Protein AF-A0A3R6V4Y4-F1 (afdb_monomer_lite)

Organism: NCBI:txid157072

Structure (mmCIF, N/CA/C/O backbone):
data_AF-A0A3R6V4Y4-F1
#
_entry.id   AF-A0A3R6V4Y4-F1
#
loop_
_atom_site.group_PDB
_atom_site.id
_atom_site.type_symbol
_atom_site.label_atom_id
_atom_site.label_alt_id
_atom_site.label_comp_id
_atom_site.label_asym_id
_atom_site.label_entity_id
_atom_site.label_seq_id
_atom_site.pdbx_PDB_ins_code
_atom_site.Cartn_x
_atom_site.Cartn_y
_atom_site.Cartn_z
_atom_site.occupancy
_atom_site.B_iso_or_equiv
_atom_site.auth_seq_id
_atom_site.auth_comp_id
_atom_site.auth_asym_id
_atom_site.auth_atom_id
_atom_site.pdbx_PDB_model_num
ATOM 1 N N . MET A 1 1 ? 18.620 12.071 3.677 1.00 76.62 1 MET A N 1
ATOM 2 C CA . MET A 1 1 ? 18.109 10.878 4.390 1.00 76.62 1 MET A CA 1
ATOM 3 C C . MET A 1 1 ? 17.291 10.055 3.413 1.00 76.62 1 MET A C 1
ATOM 5 O O . MET A 1 1 ? 16.421 10.620 2.759 1.00 76.62 1 MET A O 1
ATOM 9 N N . PHE A 1 2 ? 17.583 8.763 3.287 1.00 85.38 2 PHE A N 1
ATOM 10 C CA . PHE A 1 2 ? 16.816 7.856 2.433 1.00 85.38 2 PHE A CA 1
ATOM 11 C C . PHE A 1 2 ? 15.449 7.598 3.088 1.00 85.38 2 PHE A C 1
ATOM 13 O O . PHE A 1 2 ? 15.384 7.088 4.205 1.00 85.38 2 PHE A O 1
ATOM 20 N N . ASN A 1 3 ? 14.364 8.052 2.458 1.00 93.44 3 ASN A N 1
ATOM 21 C CA . ASN A 1 3 ? 13.006 8.003 3.009 1.00 93.44 3 ASN A CA 1
ATOM 22 C C . ASN A 1 3 ? 12.003 7.508 1.958 1.00 93.44 3 ASN A C 1
ATOM 24 O O . ASN A 1 3 ? 12.356 7.330 0.796 1.00 93.44 3 ASN A O 1
ATOM 28 N N . HIS A 1 4 ? 10.743 7.313 2.357 1.00 95.12 4 HIS A N 1
ATOM 29 C CA . HIS A 1 4 ? 9.711 6.774 1.468 1.00 95.12 4 HIS A CA 1
ATOM 30 C C . HIS A 1 4 ? 9.518 7.602 0.188 1.00 95.12 4 HIS A C 1
ATOM 32 O O . HIS A 1 4 ? 9.500 7.041 -0.901 1.00 95.12 4 HIS A O 1
ATOM 38 N N . LYS A 1 5 ? 9.450 8.936 0.299 1.00 95.75 5 LYS A N 1
ATOM 39 C CA . LYS A 1 5 ? 9.278 9.823 -0.862 1.00 95.75 5 LYS A CA 1
ATOM 40 C C . LYS A 1 5 ? 10.440 9.679 -1.843 1.00 95.75 5 LYS A C 1
ATOM 42 O O . LYS A 1 5 ? 10.218 9.503 -3.038 1.00 95.75 5 LYS A O 1
ATOM 47 N N . TYR A 1 6 ? 11.668 9.713 -1.328 1.00 96.38 6 TYR A N 1
ATOM 48 C CA . TYR A 1 6 ? 12.863 9.506 -2.136 1.00 96.38 6 TYR A CA 1
ATOM 49 C C . TYR A 1 6 ? 12.833 8.136 -2.824 1.00 96.38 6 TYR A C 1
ATOM 51 O O . TYR A 1 6 ? 12.998 8.063 -4.038 1.00 96.38 6 TYR A O 1
ATOM 59 N N . PHE A 1 7 ? 12.548 7.074 -2.064 1.00 96.00 7 PHE A N 1
ATOM 60 C CA . PHE A 1 7 ? 12.488 5.714 -2.588 1.00 96.00 7 PHE A CA 1
ATOM 61 C C . PHE A 1 7 ? 11.448 5.572 -3.701 1.00 96.00 7 PHE A C 1
ATOM 63 O O . PHE A 1 7 ? 11.780 5.072 -4.765 1.00 96.00 7 PHE A O 1
ATOM 70 N N . THR A 1 8 ? 10.218 6.059 -3.507 1.00 96.88 8 THR A N 1
ATOM 71 C CA . THR A 1 8 ? 9.172 5.976 -4.545 1.00 96.88 8 THR A CA 1
ATOM 72 C C . THR A 1 8 ? 9.578 6.683 -5.837 1.00 96.88 8 THR A C 1
ATOM 74 O O . THR A 1 8 ? 9.357 6.143 -6.914 1.00 96.88 8 THR A O 1
ATOM 77 N N . ALA A 1 9 ? 10.234 7.845 -5.749 1.00 97.50 9 ALA A N 1
ATOM 78 C CA . ALA A 1 9 ? 10.703 8.574 -6.925 1.00 97.50 9 ALA A CA 1
ATOM 79 C C . ALA A 1 9 ? 11.857 7.864 -7.651 1.00 97.50 9 ALA A C 1
ATOM 81 O O . ALA A 1 9 ? 11.981 7.984 -8.869 1.00 97.50 9 ALA A O 1
ATOM 82 N N . TRP A 1 10 ? 12.715 7.154 -6.915 1.00 97.31 10 TRP A N 1
ATOM 83 C CA . TRP A 1 10 ? 13.753 6.302 -7.493 1.00 97.31 10 TRP A CA 1
ATOM 84 C C . TRP A 1 10 ? 13.153 5.038 -8.123 1.00 97.31 10 TRP A C 1
ATOM 86 O O . TRP A 1 10 ? 13.480 4.706 -9.256 1.00 97.31 10 TRP A O 1
ATOM 96 N N . PHE A 1 11 ? 12.219 4.385 -7.430 1.00 97.31 11 PHE A N 1
ATOM 97 C CA . PHE A 1 11 ? 11.591 3.144 -7.875 1.00 97.31 11 PHE A CA 1
ATOM 98 C C . PHE A 1 11 ? 10.762 3.334 -9.151 1.00 97.31 11 PHE A C 1
ATOM 100 O O . PHE A 1 11 ? 10.768 2.464 -10.014 1.00 97.31 11 PHE A O 1
ATOM 107 N N . THR A 1 12 ? 10.108 4.491 -9.320 1.00 98.00 12 THR A N 1
ATOM 108 C CA . THR A 1 12 ? 9.469 4.853 -10.596 1.00 98.00 12 THR A CA 1
ATOM 109 C C . THR A 1 12 ? 10.462 4.812 -11.752 1.00 98.00 12 THR A C 1
ATOM 111 O O . THR A 1 12 ? 10.193 4.120 -12.726 1.00 98.00 12 THR A O 1
ATOM 114 N N . ARG A 1 13 ? 11.617 5.479 -11.609 1.00 98.19 13 ARG A N 1
ATOM 115 C CA . ARG A 1 13 ? 12.648 5.521 -12.657 1.00 98.19 13 ARG A CA 1
ATOM 116 C C . ARG A 1 13 ? 13.216 4.141 -12.957 1.00 98.19 13 ARG A C 1
ATOM 118 O O . ARG A 1 13 ? 13.371 3.798 -14.114 1.00 98.19 13 ARG A O 1
ATOM 125 N N . LEU A 1 14 ? 13.452 3.330 -11.924 1.00 97.31 14 LEU A N 1
ATOM 126 C CA . LEU A 1 14 ? 13.892 1.947 -12.110 1.00 97.31 14 LEU A CA 1
ATOM 127 C C . LEU A 1 14 ? 12.910 1.153 -12.983 1.00 97.31 14 LEU A C 1
ATOM 129 O O . LEU A 1 14 ? 13.334 0.415 -13.863 1.00 97.31 14 LEU A O 1
ATOM 133 N N . MET A 1 15 ? 11.606 1.278 -12.729 1.00 97.94 15 MET A N 1
ATOM 134 C CA . MET A 1 15 ? 10.597 0.601 -13.544 1.00 97.94 15 MET A CA 1
ATOM 135 C C . MET A 1 15 ? 10.527 1.173 -14.969 1.00 97.94 15 MET A C 1
ATOM 137 O O . MET A 1 15 ? 10.305 0.401 -15.893 1.00 97.94 15 MET A O 1
ATOM 141 N N . ASP A 1 16 ? 10.744 2.482 -15.154 1.00 98.12 16 ASP A N 1
ATOM 142 C CA . ASP A 1 16 ? 10.862 3.094 -16.490 1.00 98.12 16 ASP A CA 1
ATOM 143 C C . ASP A 1 16 ? 12.027 2.459 -17.268 1.00 98.12 16 ASP A C 1
ATOM 145 O O . ASP A 1 16 ? 11.819 1.924 -18.353 1.00 98.12 16 ASP A O 1
ATOM 149 N N . ASP A 1 17 ? 13.213 2.387 -16.657 1.00 98.00 17 ASP A N 1
ATOM 150 C CA . ASP A 1 17 ? 14.402 1.779 -17.267 1.00 98.00 17 ASP A CA 1
ATOM 151 C C . ASP A 1 17 ? 14.179 0.289 -17.606 1.00 98.00 17 ASP A C 1
ATOM 153 O O . ASP A 1 17 ? 14.560 -0.187 -18.676 1.00 98.00 17 ASP A O 1
ATOM 157 N N . VAL A 1 18 ? 13.539 -0.467 -16.705 1.00 97.25 18 VAL A N 1
ATOM 158 C CA . VAL A 1 18 ? 13.189 -1.885 -16.915 1.00 97.25 18 VAL A CA 1
ATOM 159 C C . VAL A 1 18 ? 12.253 -2.053 -18.114 1.00 97.25 18 VAL A C 1
ATOM 161 O O . VAL A 1 18 ? 12.436 -2.962 -18.927 1.00 97.25 18 VAL A O 1
ATOM 164 N N . GLU A 1 19 ? 11.253 -1.185 -18.242 1.00 97.56 19 GLU A N 1
ATOM 165 C CA . GLU A 1 19 ? 10.304 -1.235 -19.349 1.00 97.56 19 GLU A CA 1
ATOM 166 C C . GLU A 1 19 ? 10.919 -0.817 -20.686 1.00 97.56 19 GLU A C 1
ATOM 168 O O . GLU A 1 19 ? 10.573 -1.426 -21.706 1.00 97.56 19 GLU A O 1
ATOM 173 N N . ASP A 1 20 ? 11.828 0.162 -20.676 1.00 98.19 20 ASP A N 1
ATOM 174 C CA . ASP A 1 20 ? 12.581 0.632 -21.845 1.00 98.19 20 ASP A CA 1
ATOM 175 C C . ASP A 1 20 ? 13.548 -0.441 -22.365 1.00 98.19 20 ASP A C 1
ATOM 177 O O . ASP A 1 20 ? 13.723 -0.600 -23.574 1.00 98.19 20 ASP A O 1
ATOM 181 N N . LEU A 1 21 ? 14.102 -1.262 -21.467 1.00 97.44 21 LEU A N 1
ATOM 182 C CA . LEU A 1 21 ? 14.870 -2.465 -21.813 1.00 97.44 21 LEU A CA 1
ATOM 183 C C . LEU A 1 21 ? 14.003 -3.609 -22.375 1.00 97.44 21 LEU A C 1
ATOM 185 O O . LEU A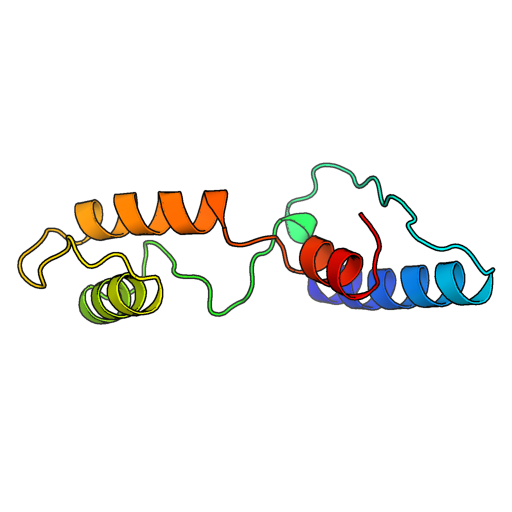 1 21 ? 14.521 -4.672 -22.725 1.00 97.44 21 LEU A O 1
ATOM 189 N N . GLY A 1 22 ? 12.685 -3.418 -22.467 1.00 97.06 22 GLY A N 1
ATOM 190 C CA . GLY A 1 22 ? 11.741 -4.398 -22.999 1.00 97.06 22 GLY A CA 1
ATOM 191 C C . GLY A 1 22 ? 11.361 -5.498 -22.008 1.00 97.06 22 GLY A C 1
ATOM 192 O O . GLY A 1 22 ? 10.691 -6.458 -22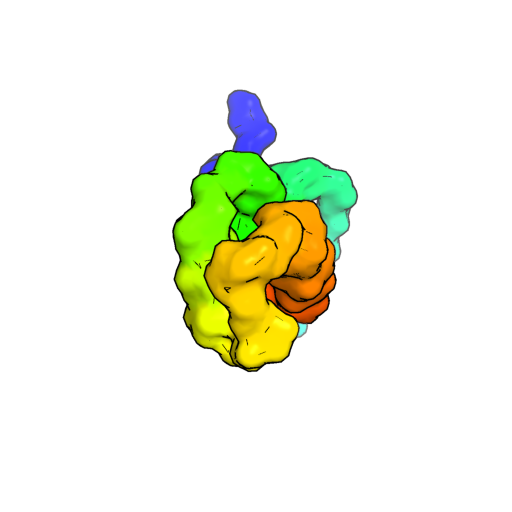.393 1.00 97.06 22 GLY A O 1
ATOM 193 N N . TRP A 1 23 ? 11.754 -5.386 -20.737 1.00 96.19 23 TRP A N 1
ATOM 194 C CA . TRP A 1 23 ? 11.367 -6.365 -19.729 1.00 96.19 23 TRP A CA 1
ATOM 195 C C . TRP A 1 23 ? 9.907 -6.149 -19.330 1.00 96.19 23 TRP A C 1
ATOM 197 O O . TRP A 1 23 ? 9.447 -5.042 -19.044 1.00 96.19 23 TRP A O 1
ATOM 207 N N . ARG A 1 24 ? 9.153 -7.246 -19.319 1.00 93.06 24 ARG A N 1
ATOM 208 C CA . ARG A 1 24 ? 7.750 -7.300 -18.899 1.00 93.06 24 ARG A CA 1
ATOM 209 C C . ARG A 1 24 ? 7.647 -8.271 -17.730 1.00 93.06 24 ARG A C 1
ATOM 211 O O . ARG A 1 24 ? 8.408 -9.231 -17.674 1.00 93.06 24 ARG A O 1
ATOM 218 N N . SER A 1 25 ? 6.728 -8.029 -16.796 1.00 95.88 25 SER A N 1
ATOM 219 C CA . SER A 1 25 ? 6.518 -8.927 -15.649 1.00 95.88 25 SER A CA 1
ATOM 220 C C . SER A 1 25 ? 7.748 -9.151 -14.751 1.00 95.88 25 SER A C 1
ATOM 222 O O . SER A 1 25 ? 7.880 -10.206 -14.132 1.00 95.88 25 SER A O 1
ATOM 224 N N . ALA A 1 26 ? 8.645 -8.161 -14.658 1.00 96.88 26 ALA A N 1
ATOM 225 C CA . ALA A 1 26 ? 9.776 -8.184 -13.732 1.00 96.88 26 ALA A CA 1
ATOM 226 C C . ALA A 1 26 ? 9.338 -8.358 -12.263 1.00 96.88 26 ALA A C 1
ATOM 228 O O . ALA A 1 26 ? 8.262 -7.901 -11.873 1.00 96.88 26 ALA A O 1
ATOM 229 N N . VAL A 1 27 ? 10.203 -8.993 -11.464 1.00 97.31 27 VAL A N 1
ATOM 230 C CA . VAL A 1 27 ? 10.030 -9.182 -10.016 1.00 97.31 27 VAL A CA 1
ATOM 231 C C . VAL A 1 27 ? 11.034 -8.303 -9.270 1.00 97.31 27 VAL A C 1
ATOM 233 O O . VAL A 1 27 ? 12.244 -8.445 -9.462 1.00 97.31 27 VAL A O 1
ATOM 236 N N . PHE A 1 28 ? 10.553 -7.424 -8.392 1.00 95.94 28 PHE A N 1
ATOM 237 C CA . PHE A 1 28 ? 11.384 -6.516 -7.602 1.00 95.94 28 PHE A CA 1
ATOM 238 C C . PHE A 1 28 ? 11.562 -7.026 -6.170 1.00 95.94 28 PHE A C 1
ATOM 240 O O . PHE A 1 28 ? 10.708 -6.848 -5.302 1.00 95.94 28 PHE A O 1
ATOM 247 N N . VAL A 1 29 ? 12.721 -7.622 -5.891 1.00 95.38 29 VAL A N 1
ATOM 248 C CA . VAL A 1 29 ? 13.067 -8.095 -4.543 1.00 95.38 29 VAL A CA 1
ATOM 249 C C . VAL A 1 29 ? 13.733 -6.969 -3.753 1.00 95.38 29 VAL A C 1
ATOM 251 O O . VAL A 1 29 ? 14.785 -6.463 -4.139 1.00 95.38 29 VAL A O 1
ATOM 254 N N . MET A 1 30 ? 13.122 -6.580 -2.634 1.00 93.94 30 MET A N 1
ATOM 255 C CA . MET A 1 30 ? 13.588 -5.497 -1.763 1.00 93.94 30 MET A CA 1
ATOM 256 C C . MET A 1 30 ? 13.931 -6.021 -0.366 1.00 93.94 30 MET A C 1
ATOM 258 O O . MET A 1 30 ? 13.357 -7.004 0.104 1.00 93.94 30 MET A O 1
ATOM 262 N N . ASP A 1 31 ? 14.837 -5.335 0.331 1.00 94.00 31 ASP A N 1
ATOM 263 C CA . ASP A 1 31 ? 15.115 -5.617 1.736 1.00 94.00 31 ASP A CA 1
ATOM 264 C C . ASP A 1 31 ? 13.925 -5.234 2.644 1.00 94.00 31 ASP A C 1
ATOM 266 O O . ASP A 1 31 ? 12.957 -4.570 2.253 1.00 94.00 31 ASP A O 1
ATOM 270 N N . ASN A 1 32 ? 13.990 -5.656 3.909 1.00 93.25 32 ASN A N 1
ATOM 271 C CA . ASN A 1 32 ? 12.911 -5.494 4.887 1.00 93.25 32 ASN A CA 1
ATOM 272 C C . ASN A 1 32 ? 12.836 -4.073 5.496 1.00 93.25 32 ASN A C 1
ATOM 274 O O . ASN A 1 32 ? 12.534 -3.903 6.683 1.00 93.25 32 ASN A O 1
ATOM 278 N N . ALA A 1 33 ? 13.135 -3.036 4.713 1.00 94.00 33 ALA A N 1
ATOM 279 C CA . ALA A 1 33 ? 13.169 -1.664 5.193 1.00 94.00 33 ALA A CA 1
ATOM 280 C C . ALA A 1 33 ? 11.764 -1.094 5.461 1.00 94.00 33 ALA A C 1
ATOM 282 O O . ALA A 1 33 ? 10.805 -1.304 4.715 1.00 94.00 33 ALA A O 1
ATOM 283 N N . LYS A 1 34 ? 11.629 -0.298 6.533 1.00 93.81 34 LYS A N 1
ATOM 284 C CA . LYS A 1 34 ? 10.334 0.285 6.945 1.00 93.81 34 LYS A CA 1
ATOM 285 C C . LYS A 1 34 ? 9.695 1.149 5.854 1.00 93.81 34 LYS A C 1
ATOM 287 O O . LYS A 1 34 ? 8.475 1.145 5.712 1.00 93.81 34 LYS A O 1
ATOM 292 N N . TYR A 1 35 ? 10.501 1.873 5.080 1.00 93.06 35 TYR A N 1
ATOM 293 C CA . TYR A 1 35 ? 10.014 2.768 4.029 1.00 93.06 35 TYR A CA 1
ATOM 294 C C . TYR A 1 35 ? 9.484 2.029 2.783 1.00 93.06 35 TYR A C 1
ATOM 296 O O . TYR A 1 35 ? 8.795 2.658 1.981 1.00 93.06 35 TYR A O 1
ATOM 304 N N . HIS A 1 36 ? 9.702 0.713 2.653 1.00 94.25 36 HIS A N 1
ATOM 305 C CA . HIS A 1 36 ? 9.049 -0.135 1.642 1.00 94.25 36 HIS A CA 1
ATOM 306 C C . HIS A 1 36 ? 7.626 -0.545 2.040 1.00 94.25 36 HIS A C 1
ATOM 308 O O . HIS A 1 36 ? 6.801 -0.859 1.191 1.00 94.25 36 HIS A O 1
ATOM 314 N N . LYS A 1 37 ? 7.301 -0.511 3.338 1.00 94.25 37 LYS A N 1
ATOM 315 C CA . LYS A 1 37 ? 6.027 -1.014 3.883 1.00 94.25 37 LYS A CA 1
ATOM 316 C C . LYS A 1 37 ? 4.951 0.056 4.045 1.00 94.25 37 LYS A C 1
ATOM 318 O O . LYS A 1 37 ? 3.902 -0.205 4.633 1.00 94.25 37 LYS A O 1
ATOM 323 N N . VAL A 1 38 ? 5.212 1.274 3.579 1.00 95.94 38 VAL A N 1
ATOM 324 C CA . VAL A 1 38 ? 4.290 2.400 3.747 1.00 95.94 38 VAL A CA 1
ATOM 325 C C . VAL A 1 38 ? 3.043 2.153 2.899 1.00 95.94 38 VAL A C 1
ATOM 327 O O . VAL A 1 38 ? 3.126 2.029 1.679 1.00 95.94 38 VAL A O 1
ATOM 330 N N . LYS A 1 39 ? 1.890 2.053 3.565 1.00 96.31 39 LYS A N 1
ATOM 331 C CA . LYS A 1 39 ? 0.564 1.984 2.936 1.00 96.31 39 LYS A CA 1
ATOM 332 C C . LYS A 1 39 ? 0.097 3.396 2.526 1.00 96.31 39 LYS A C 1
ATOM 334 O O . LYS A 1 39 ? 0.639 4.373 3.049 1.00 96.31 39 LYS A O 1
ATOM 339 N N . PRO A 1 40 ? -0.893 3.529 1.623 1.00 95.81 40 PRO A N 1
ATOM 340 C CA . PRO A 1 40 ? -1.439 4.827 1.220 1.00 95.81 40 PRO A CA 1
ATOM 341 C C . PRO A 1 40 ? -1.837 5.705 2.411 1.00 95.81 40 PRO A C 1
ATOM 343 O O . PRO A 1 40 ? -2.292 5.196 3.434 1.00 95.81 40 PRO A O 1
ATOM 346 N N . GLU A 1 41 ? -1.723 7.025 2.279 1.00 93.06 41 GLU A N 1
ATOM 347 C CA . GLU A 1 41 ? -2.021 7.961 3.375 1.00 93.06 41 GLU A CA 1
ATOM 348 C C . GLU A 1 41 ? -3.473 7.869 3.873 1.00 93.06 41 GLU A C 1
ATOM 350 O O . GLU A 1 41 ? -3.729 8.003 5.069 1.00 93.06 41 GLU A O 1
ATOM 355 N N . SER A 1 42 ? -4.398 7.543 2.969 1.00 92.25 42 SER A N 1
ATOM 356 C CA . SER A 1 42 ? -5.817 7.309 3.250 1.00 92.25 42 SER A CA 1
ATOM 357 C C . SER A 1 42 ? -6.106 6.014 4.020 1.00 92.25 42 SER A C 1
ATOM 359 O O . SER A 1 42 ? -7.261 5.757 4.358 1.00 92.25 42 SER A O 1
ATOM 361 N N . THR A 1 43 ? -5.087 5.192 4.294 1.00 95.81 43 THR A N 1
ATOM 362 C CA . THR A 1 43 ? -5.233 3.947 5.055 1.00 95.81 43 THR A CA 1
ATOM 363 C C . THR A 1 43 ? -5.635 4.258 6.500 1.00 95.81 43 THR A C 1
ATOM 365 O O . THR A 1 43 ? -4.943 5.043 7.160 1.00 95.81 43 THR A O 1
ATOM 368 N N . PRO A 1 44 ? -6.693 3.618 7.030 1.00 95.12 44 PRO A N 1
ATOM 369 C CA . PRO A 1 44 ? -7.104 3.799 8.415 1.00 95.12 44 PRO A CA 1
ATOM 370 C C . PRO A 1 44 ? -6.000 3.483 9.420 1.00 95.12 44 PRO A C 1
ATOM 372 O O . PRO A 1 44 ? -5.217 2.547 9.245 1.00 95.12 44 PRO A O 1
ATOM 375 N N . LYS A 1 45 ? -5.969 4.247 10.516 1.00 94.81 45 LYS A N 1
ATOM 376 C CA . LYS A 1 45 ? -4.998 4.086 11.605 1.00 94.81 45 LYS A CA 1
ATOM 377 C C . LYS A 1 45 ? -5.729 3.925 12.934 1.00 94.81 45 LYS A C 1
ATOM 379 O O . LYS A 1 45 ? -6.756 4.555 13.167 1.00 94.81 45 LYS A O 1
ATOM 384 N N . GLY A 1 46 ? -5.155 3.152 13.856 1.00 94.00 46 GLY A N 1
ATOM 385 C CA . GLY A 1 46 ? -5.766 2.898 15.171 1.00 94.00 46 GLY A CA 1
ATOM 386 C C . GLY A 1 46 ? -5.982 4.151 16.032 1.00 94.00 46 GLY A C 1
ATOM 387 O O . GLY A 1 46 ? -6.802 4.147 16.951 1.00 94.00 46 GLY A O 1
ATOM 388 N N . ASN A 1 47 ? -5.291 5.250 15.718 1.00 94.69 47 ASN A N 1
ATOM 389 C CA . ASN A 1 47 ? -5.449 6.531 16.400 1.00 94.69 47 ASN A CA 1
ATOM 390 C C . ASN A 1 47 ? -6.560 7.432 15.818 1.00 94.69 47 ASN A C 1
ATOM 392 O O . ASN A 1 47 ? -6.821 8.475 16.409 1.00 94.69 47 ASN A O 1
ATOM 396 N N . TRP A 1 48 ? -7.242 7.046 14.731 1.00 95.50 48 TRP A N 1
ATOM 397 C CA . TRP A 1 48 ? -8.368 7.805 14.152 1.00 95.50 48 TRP A CA 1
ATOM 398 C C . TRP A 1 48 ? -9.515 8.010 15.143 1.00 95.50 48 TRP A C 1
ATOM 400 O O . TRP A 1 48 ? -9.630 7.262 16.113 1.00 95.50 48 TRP A O 1
ATOM 410 N N . LYS A 1 49 ? -10.382 9.009 14.938 1.00 96.06 49 LYS A N 1
ATOM 411 C CA . LYS A 1 49 ? -11.565 9.186 15.797 1.00 96.06 49 LYS A CA 1
ATOM 412 C C . LYS A 1 49 ? -12.537 8.016 15.600 1.00 96.06 49 LYS A C 1
ATOM 414 O O . LYS A 1 49 ? -12.488 7.323 14.588 1.00 96.06 49 LYS A O 1
ATOM 419 N N . LYS A 1 50 ? -13.410 7.777 16.588 1.00 95.62 50 LYS A N 1
ATOM 420 C CA . LYS A 1 50 ? -14.386 6.672 16.541 1.00 95.62 50 LYS A CA 1
ATOM 421 C C . LYS A 1 50 ? -15.286 6.774 15.304 1.00 95.62 50 LYS A C 1
ATOM 423 O O . LYS A 1 50 ? -15.466 5.775 14.622 1.00 95.62 50 LYS A O 1
ATOM 428 N N . GLU A 1 51 ? -15.770 7.978 15.003 1.00 95.69 51 GLU A N 1
ATOM 429 C CA . GLU A 1 51 ? -16.619 8.217 13.834 1.00 95.69 51 GLU A CA 1
ATOM 430 C C . GLU A 1 51 ? -15.878 7.922 12.526 1.00 95.69 51 GLU A C 1
ATOM 432 O O . GLU A 1 51 ? -16.352 7.126 11.725 1.00 95.69 51 GLU A O 1
ATOM 437 N N . ASP A 1 52 ? -14.660 8.448 12.353 1.00 95.75 52 ASP A N 1
ATOM 438 C CA . ASP A 1 52 ? -13.841 8.183 11.159 1.00 95.75 52 ASP A CA 1
ATOM 439 C C . ASP A 1 52 ? -13.564 6.682 10.971 1.00 95.75 52 ASP A C 1
ATOM 441 O O . ASP A 1 52 ? -13.520 6.175 9.851 1.00 95.75 52 ASP A O 1
ATOM 445 N N . MET A 1 53 ? -13.375 5.954 12.074 1.00 96.00 53 MET A N 1
ATOM 446 C CA . MET A 1 53 ? -13.155 4.510 12.057 1.00 96.00 53 MET A CA 1
ATOM 447 C C . MET A 1 53 ? -14.416 3.738 11.662 1.00 96.00 53 MET A C 1
ATOM 449 O O . MET A 1 53 ? -14.320 2.8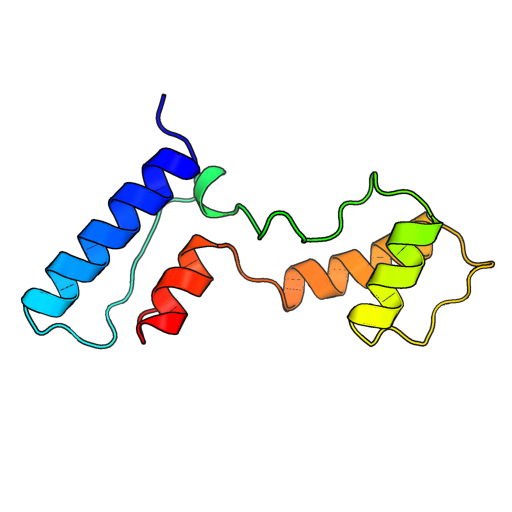06 10.868 1.00 96.00 53 MET A O 1
ATOM 453 N N . TYR A 1 54 ? -15.583 4.144 12.163 1.00 96.50 54 TYR A N 1
ATOM 454 C CA . TYR A 1 54 ? -16.868 3.577 11.759 1.00 96.50 54 TYR A CA 1
ATOM 455 C C . TYR A 1 54 ? -17.134 3.818 10.266 1.00 96.50 54 TYR A C 1
ATOM 457 O O . TYR A 1 54 ? -17.401 2.871 9.528 1.00 96.50 54 TYR A O 1
ATOM 465 N N . GLN A 1 55 ? -16.947 5.052 9.787 1.00 96.12 55 GLN A N 1
ATOM 466 C CA . GLN A 1 55 ? -17.083 5.385 8.365 1.00 96.12 55 GLN A CA 1
ATOM 467 C C . GLN A 1 55 ? -16.095 4.599 7.492 1.00 96.12 55 GLN A C 1
ATOM 469 O O . GLN A 1 55 ? -16.446 4.143 6.403 1.00 96.12 55 GLN A O 1
ATOM 474 N N . ALA A 1 56 ? -14.866 4.385 7.971 1.00 96.44 56 ALA A N 1
ATOM 475 C CA . ALA A 1 56 ? -13.901 3.538 7.282 1.00 96.44 56 ALA A CA 1
ATOM 476 C C . ALA A 1 56 ? -14.373 2.080 7.193 1.00 96.44 56 ALA A C 1
ATOM 478 O O . ALA A 1 56 ? -14.274 1.491 6.120 1.00 96.44 56 ALA A O 1
ATOM 479 N N . CYS A 1 57 ? -14.919 1.507 8.271 1.00 96.38 57 CYS A N 1
ATOM 480 C CA . CYS A 1 57 ? -15.498 0.164 8.233 1.00 96.38 57 CYS A CA 1
ATOM 481 C C . CYS A 1 57 ? -16.579 0.046 7.149 1.00 96.38 57 CYS A C 1
ATOM 483 O O . CYS A 1 57 ? -16.485 -0.848 6.308 1.00 96.38 57 CYS A O 1
ATOM 485 N N . LEU A 1 58 ? -17.529 0.987 7.096 1.00 96.12 58 LEU A N 1
ATOM 486 C CA . LEU A 1 58 ? -18.571 1.008 6.061 1.00 96.12 58 LEU A CA 1
ATOM 487 C C . LEU A 1 58 ? -17.981 1.122 4.650 1.00 96.12 58 LEU A C 1
ATOM 489 O O . LEU A 1 58 ? -18.362 0.377 3.750 1.00 96.12 58 LEU A O 1
ATOM 493 N N . LYS A 1 59 ? -16.998 2.011 4.462 1.00 96.06 59 LYS A N 1
ATOM 494 C CA . LYS A 1 59 ? -16.305 2.200 3.179 1.00 96.06 59 LYS A CA 1
ATOM 495 C C . LYS A 1 59 ? -15.652 0.914 2.661 1.00 96.06 59 LYS A C 1
ATOM 497 O O . LYS A 1 59 ? -15.593 0.717 1.451 1.00 96.06 59 LYS A O 1
ATOM 502 N N . TYR A 1 60 ? -15.150 0.062 3.553 1.00 95.56 60 TYR A N 1
ATOM 503 C CA . TYR A 1 60 ? -14.540 -1.222 3.197 1.00 95.56 60 TYR A CA 1
ATOM 504 C C . TYR A 1 60 ? -15.525 -2.403 3.231 1.00 95.56 60 TYR A C 1
ATOM 506 O O . TYR A 1 60 ? -15.100 -3.548 3.113 1.00 95.56 60 TYR A O 1
ATOM 514 N N . GLY A 1 61 ? -16.831 -2.148 3.379 1.00 95.38 61 GLY A N 1
ATOM 515 C CA . GLY A 1 61 ? -17.867 -3.185 3.381 1.00 95.38 61 GLY A CA 1
ATOM 516 C C . GLY A 1 61 ? -17.935 -4.018 4.664 1.00 95.38 61 GLY A C 1
ATOM 517 O O . GLY A 1 61 ? -18.566 -5.075 4.676 1.00 95.38 61 GLY A O 1
ATOM 518 N N . LEU A 1 62 ? -17.310 -3.561 5.753 1.00 94.75 62 LEU A N 1
ATOM 519 C CA . LEU A 1 62 ? -17.389 -4.187 7.075 1.00 94.75 62 LEU A CA 1
ATOM 520 C C . LEU A 1 62 ? -18.703 -3.766 7.751 1.00 94.75 62 LEU A C 1
ATOM 522 O O . LEU A 1 62 ? -18.707 -2.929 8.648 1.00 94.75 62 LEU A O 1
ATOM 526 N N . ASN A 1 63 ? -19.823 -4.306 7.265 1.00 92.31 63 ASN A N 1
ATOM 527 C CA . ASN A 1 63 ? -21.180 -3.905 7.668 1.00 92.31 63 ASN A CA 1
ATOM 528 C C . ASN A 1 63 ? -21.6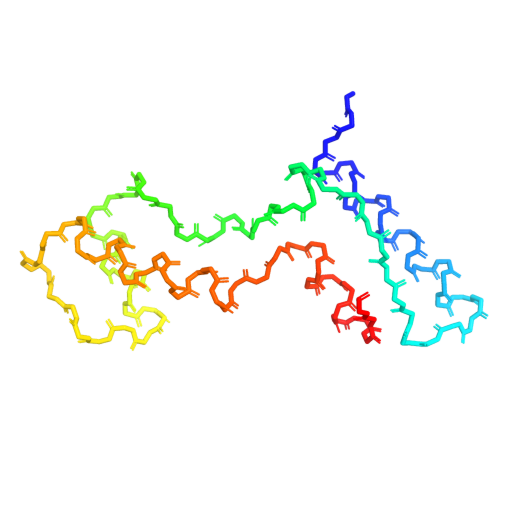42 -4.509 9.006 1.00 92.31 63 ASN A C 1
ATOM 530 O O . ASN A 1 63 ? -22.717 -4.184 9.496 1.00 92.31 63 ASN A O 1
ATOM 534 N N . ASP A 1 64 ? -20.845 -5.392 9.603 1.00 92.06 64 ASP A N 1
ATOM 535 C CA . ASP A 1 64 ? -21.117 -6.051 10.881 1.00 92.06 64 ASP A CA 1
ATOM 536 C C . ASP A 1 64 ? -20.596 -5.235 12.085 1.00 92.06 64 ASP A C 1
ATOM 538 O O . ASP A 1 64 ? -20.212 -5.798 13.116 1.00 92.06 64 ASP A O 1
ATOM 542 N N . VAL A 1 65 ? -20.535 -3.908 11.945 1.00 93.50 65 VAL A N 1
ATOM 543 C CA . VAL A 1 65 ? -20.150 -2.966 13.004 1.00 93.50 65 VAL A CA 1
ATOM 544 C C . VAL A 1 65 ? -21.291 -2.006 13.315 1.00 93.50 65 VAL A C 1
ATOM 546 O O . VAL A 1 65 ? -22.024 -1.573 12.429 1.00 93.50 65 VAL A O 1
ATOM 549 N N . SER A 1 66 ? -21.405 -1.625 14.581 1.00 92.75 66 SER A N 1
ATOM 550 C CA . SER A 1 66 ? -22.334 -0.605 15.063 1.00 92.75 66 SER A CA 1
ATOM 551 C C . SER A 1 66 ? -21.583 0.642 15.530 1.00 92.75 66 SER A C 1
ATOM 553 O O . SER A 1 66 ? -20.491 0.554 16.094 1.00 92.75 66 SER A O 1
ATOM 555 N N . GLN A 1 67 ? -22.202 1.821 15.411 1.00 92.00 67 GLN A N 1
ATOM 556 C CA . GLN A 1 67 ? -21.693 3.047 16.046 1.00 92.00 67 GLN A CA 1
ATOM 557 C C . GLN A 1 67 ? -21.569 2.912 17.573 1.00 92.00 67 GLN A C 1
ATOM 559 O O . GLN A 1 67 ? -20.748 3.592 18.200 1.00 92.00 67 GLN A O 1
ATOM 564 N N . SER A 1 68 ? -22.353 2.022 18.191 1.00 93.56 68 SER A N 1
ATOM 565 C CA . SER A 1 68 ? -22.260 1.723 19.621 1.00 93.56 68 SER A CA 1
ATOM 566 C C . SER A 1 68 ? -21.038 0.876 19.980 1.00 93.56 68 SER A C 1
ATOM 568 O O . SER A 1 68 ? -20.619 0.914 21.136 1.00 93.56 68 SER A O 1
ATOM 570 N N . ASP A 1 69 ? -20.426 0.170 19.022 1.00 94.81 69 ASP A N 1
ATOM 571 C CA . ASP A 1 69 ? -19.303 -0.732 19.288 1.00 94.81 69 ASP A CA 1
ATOM 572 C C . ASP A 1 69 ? -18.112 0.001 19.904 1.00 94.81 69 ASP A C 1
ATOM 574 O O . ASP A 1 69 ? -17.907 1.210 19.735 1.00 94.81 69 ASP A O 1
ATOM 578 N N . LEU A 1 70 ? -17.274 -0.745 20.620 1.00 95.69 70 LEU A N 1
ATOM 579 C CA . LEU A 1 70 ? -16.009 -0.214 21.105 1.00 95.69 70 LEU A CA 1
ATOM 580 C C . LEU A 1 70 ? -15.092 0.104 19.920 1.00 95.69 70 LEU A C 1
ATOM 582 O O . LEU A 1 70 ? -14.937 -0.690 18.992 1.00 95.69 70 LEU A O 1
ATOM 586 N N . LYS A 1 71 ? -14.403 1.247 19.991 1.00 95.69 71 LYS A N 1
ATOM 587 C CA . LYS A 1 71 ? -13.416 1.655 18.979 1.00 95.69 71 LYS A CA 1
ATOM 588 C C . LYS A 1 71 ? -12.346 0.576 18.752 1.00 95.69 71 LYS A C 1
ATOM 590 O O . LYS A 1 71 ? -11.933 0.350 17.623 1.00 95.69 71 LYS A O 1
ATOM 595 N N . SER A 1 72 ? -11.907 -0.105 19.811 1.00 95.81 72 SER A N 1
ATOM 596 C CA . SER A 1 72 ? -10.932 -1.199 19.719 1.00 95.81 72 SER A CA 1
ATOM 597 C C . SER A 1 72 ? -11.453 -2.394 18.914 1.00 95.81 72 SER A C 1
ATOM 599 O O . SER A 1 72 ? -10.688 -2.976 18.148 1.00 95.81 72 SER A O 1
ATOM 601 N N . ALA A 1 73 ? -12.740 -2.729 19.041 1.00 95.56 73 ALA A N 1
ATOM 602 C CA . ALA A 1 73 ? -13.370 -3.810 18.288 1.00 95.56 73 ALA A CA 1
ATOM 603 C C . ALA A 1 73 ? -13.481 -3.462 16.794 1.00 95.56 73 ALA A C 1
ATOM 605 O O . ALA A 1 73 ? -13.082 -4.264 15.949 1.00 95.56 73 ALA A O 1
ATOM 606 N N . MET A 1 74 ? -13.921 -2.239 16.468 1.00 96.25 74 MET A N 1
ATOM 607 C CA . MET A 1 74 ? -13.919 -1.741 15.085 1.00 96.25 74 MET A CA 1
ATOM 608 C C . MET A 1 74 ? -12.505 -1.739 14.495 1.00 96.25 74 MET A C 1
ATOM 610 O O . MET A 1 74 ? -12.295 -2.229 13.386 1.00 96.25 74 MET A O 1
ATOM 614 N N . TRP A 1 75 ? -11.517 -1.251 15.255 1.00 97.25 75 TRP A N 1
ATOM 615 C CA . TRP A 1 75 ? -10.126 -1.239 14.813 1.00 97.25 75 TRP A CA 1
ATOM 616 C C . TRP A 1 75 ? -9.595 -2.643 14.541 1.00 97.25 75 TRP A C 1
ATOM 618 O O . TRP A 1 75 ? -8.888 -2.823 13.561 1.00 97.25 75 TRP A O 1
ATOM 628 N N . ALA A 1 76 ? -9.922 -3.638 15.368 1.00 96.19 76 ALA A N 1
ATOM 629 C CA . ALA A 1 76 ? -9.451 -5.005 15.162 1.00 96.19 76 ALA A CA 1
ATOM 630 C C . ALA A 1 76 ? -9.923 -5.573 13.812 1.00 96.19 76 ALA A C 1
ATOM 632 O O . ALA A 1 76 ? -9.111 -6.106 13.052 1.00 96.19 76 ALA A O 1
ATOM 633 N N . LYS A 1 77 ? -11.208 -5.387 13.478 1.00 95.81 77 LYS A N 1
ATOM 634 C CA . LYS A 1 77 ? -11.776 -5.796 12.182 1.00 95.81 77 LYS A CA 1
ATOM 635 C C . LYS A 1 77 ? -11.139 -5.031 11.024 1.00 95.81 77 LYS A C 1
ATOM 637 O O . LYS A 1 77 ? -10.658 -5.630 10.064 1.00 95.81 77 LYS A O 1
ATOM 642 N N . LEU A 1 78 ? -11.071 -3.707 11.149 1.00 96.12 78 LEU A N 1
ATOM 643 C CA . LEU A 1 78 ? -10.520 -2.837 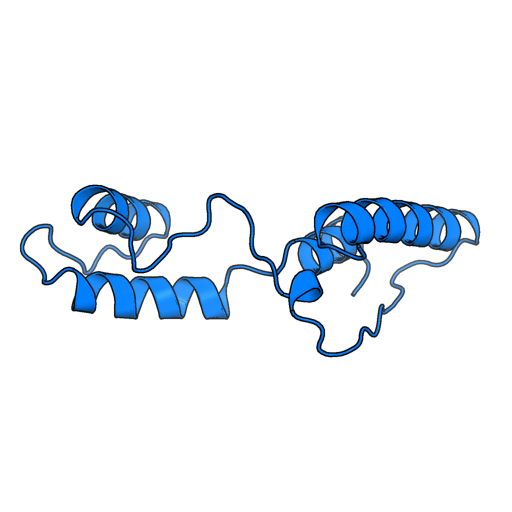10.117 1.00 96.12 78 LEU A CA 1
ATOM 644 C C . LEU A 1 78 ? -9.031 -3.102 9.876 1.00 96.12 78 LEU A C 1
ATOM 646 O O . LEU A 1 78 ? -8.588 -3.150 8.734 1.00 96.12 78 LEU A O 1
ATOM 650 N N . LYS A 1 79 ? -8.260 -3.330 10.941 1.00 96.75 79 LYS A N 1
ATOM 651 C CA . LYS A 1 79 ? -6.840 -3.673 10.869 1.00 96.75 79 LYS A CA 1
ATOM 652 C C . LYS A 1 79 ? -6.623 -4.974 10.107 1.00 96.75 79 LYS A C 1
ATOM 654 O O . LYS A 1 79 ? -5.750 -5.000 9.246 1.00 96.75 79 LYS A O 1
ATOM 659 N N . LYS A 1 80 ? -7.415 -6.012 10.392 1.00 96.62 80 LYS A N 1
ATOM 660 C CA . LYS A 1 80 ? -7.353 -7.277 9.650 1.00 96.62 80 LYS A CA 1
ATOM 661 C C . LYS A 1 80 ? -7.562 -7.033 8.153 1.00 96.62 80 LYS A C 1
ATOM 663 O O . LYS A 1 80 ? -6.713 -7.411 7.352 1.00 96.62 80 LYS A O 1
ATOM 668 N N . TYR A 1 81 ? -8.614 -6.293 7.796 1.00 96.75 81 TYR A N 1
ATOM 669 C CA . TYR A 1 81 ? -8.873 -5.919 6.406 1.00 96.75 81 TYR A CA 1
ATOM 670 C C . TYR A 1 81 ? -7.695 -5.153 5.778 1.00 96.75 81 TYR A C 1
ATOM 672 O O . TYR A 1 81 ? -7.267 -5.483 4.674 1.00 96.75 81 TYR A O 1
ATOM 680 N N . VAL A 1 82 ? -7.144 -4.147 6.470 1.00 95.94 82 VAL A N 1
ATOM 681 C CA . VAL A 1 82 ? -5.996 -3.354 5.994 1.00 95.94 82 VAL A CA 1
ATOM 682 C C . VAL A 1 82 ? -4.759 -4.220 5.761 1.00 95.94 82 VAL A C 1
ATOM 684 O O . VAL A 1 82 ? -4.027 -3.995 4.792 1.00 95.94 82 VAL A O 1
ATOM 687 N N . ASP A 1 83 ? -4.478 -5.163 6.654 1.00 94.88 83 ASP A N 1
ATOM 688 C CA . ASP A 1 83 ? -3.311 -6.036 6.543 1.00 94.88 83 ASP A CA 1
ATOM 689 C C . ASP A 1 83 ? -3.439 -6.993 5.351 1.00 94.88 83 ASP A C 1
ATOM 691 O O . ASP A 1 83 ? -2.458 -7.182 4.636 1.00 94.88 83 ASP A O 1
ATOM 695 N N . GLU A 1 84 ? -4.643 -7.512 5.099 1.00 95.69 84 GLU A N 1
ATOM 696 C CA . GLU A 1 84 ? -4.929 -8.484 4.035 1.00 95.69 84 GLU A CA 1
ATOM 697 C C . GLU A 1 84 ? -5.121 -7.843 2.649 1.00 95.69 84 GLU A C 1
ATOM 699 O O . GLU A 1 84 ? -4.733 -8.434 1.646 1.00 95.69 84 GLU A O 1
ATOM 704 N N . ASN A 1 85 ? -5.695 -6.635 2.571 1.00 96.12 85 ASN A N 1
ATOM 705 C CA . ASN A 1 85 ? -6.202 -6.084 1.303 1.00 96.12 85 ASN A CA 1
ATOM 706 C C . ASN A 1 85 ? -5.495 -4.805 0.834 1.00 96.12 85 ASN A C 1
ATOM 708 O O . ASN A 1 85 ? -5.617 -4.426 -0.330 1.00 96.12 85 ASN A O 1
ATOM 712 N N . ILE A 1 86 ? -4.774 -4.099 1.712 1.00 96.38 86 ILE A N 1
ATOM 713 C CA . ILE A 1 86 ? -4.131 -2.828 1.349 1.00 96.38 86 ILE A CA 1
ATOM 714 C C . ILE A 1 86 ? -2.633 -3.043 1.177 1.00 96.38 86 ILE A C 1
ATOM 716 O O . ILE A 1 86 ? -1.880 -3.136 2.146 1.00 96.38 86 ILE A O 1
ATOM 720 N N . LEU A 1 87 ? -2.175 -3.072 -0.067 1.00 96.50 87 LEU A N 1
ATOM 721 C CA . LEU A 1 87 ? -0.758 -3.223 -0.377 1.00 96.50 87 LEU A CA 1
ATOM 722 C C . LEU A 1 87 ? 0.047 -1.957 -0.020 1.00 96.50 87 LEU A C 1
ATOM 724 O O . LEU A 1 87 ? -0.487 -0.840 -0.064 1.00 96.50 87 LEU A O 1
ATOM 728 N N . PRO A 1 88 ? 1.343 -2.094 0.320 1.00 97.06 88 PRO A N 1
ATOM 729 C CA . PRO A 1 88 ? 2.253 -0.957 0.356 1.00 97.06 88 PRO A CA 1
ATOM 730 C C . PRO A 1 88 ? 2.275 -0.218 -0.986 1.00 97.06 88 PRO A C 1
ATOM 732 O O . PRO A 1 88 ? 2.131 -0.827 -2.046 1.00 97.06 88 PRO A O 1
ATOM 735 N N . VAL A 1 89 ? 2.510 1.095 -0.948 1.00 97.62 89 VAL A N 1
ATOM 736 C CA . VAL A 1 89 ? 2.490 1.975 -2.130 1.00 97.62 89 VAL A CA 1
ATOM 737 C C . VAL A 1 89 ? 3.392 1.444 -3.243 1.00 97.62 89 VAL A C 1
ATOM 739 O O . VAL A 1 89 ? 2.974 1.395 -4.394 1.00 97.62 89 VAL A O 1
ATOM 742 N N . VAL A 1 90 ? 4.599 0.999 -2.895 1.00 96.94 90 VAL A N 1
ATOM 743 C CA . VAL A 1 90 ? 5.603 0.521 -3.858 1.00 96.94 90 VAL A CA 1
ATOM 744 C C . VAL A 1 90 ? 5.178 -0.7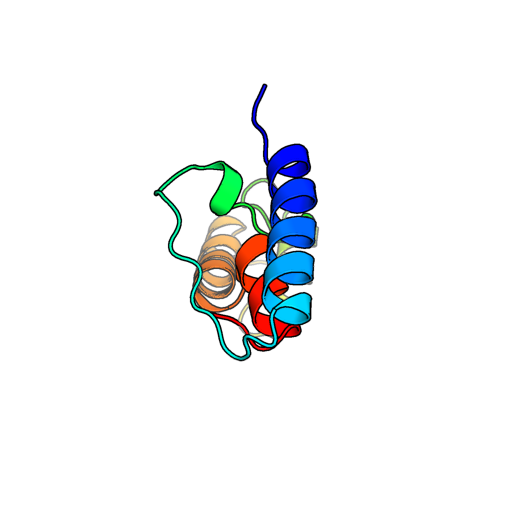80 -4.547 1.00 96.94 90 VAL A C 1
ATOM 746 O O . VAL A 1 90 ? 5.388 -0.927 -5.744 1.00 96.94 90 VAL A O 1
ATOM 749 N N . VAL A 1 91 ? 4.478 -1.673 -3.839 1.00 96.94 91 VAL A N 1
ATOM 750 C CA . VAL A 1 91 ? 3.935 -2.913 -4.422 1.00 96.94 91 VAL A CA 1
ATOM 751 C C . VAL A 1 91 ? 2.807 -2.575 -5.398 1.00 96.94 91 VAL A C 1
ATOM 753 O O . VAL A 1 91 ? 2.808 -3.021 -6.540 1.00 96.94 91 VAL A O 1
ATOM 756 N N . SER A 1 92 ? 1.888 -1.690 -4.999 1.00 97.38 92 SER A N 1
ATOM 757 C CA . SER A 1 92 ? 0.832 -1.188 -5.889 1.00 97.38 92 SER A CA 1
ATOM 758 C C . SER A 1 92 ? 1.384 -0.441 -7.109 1.00 97.38 92 SER A C 1
ATOM 760 O O . SER A 1 92 ? 0.732 -0.397 -8.150 1.00 97.38 92 SER A O 1
ATOM 762 N N . MET A 1 93 ? 2.554 0.195 -7.000 1.00 97.31 93 MET A N 1
ATOM 763 C CA . MET A 1 93 ? 3.228 0.823 -8.138 1.00 97.31 93 MET A CA 1
ATOM 764 C C . MET A 1 93 ? 3.707 -0.220 -9.152 1.00 97.31 93 MET A C 1
ATOM 766 O O . MET A 1 93 ? 3.417 -0.050 -10.333 1.00 97.31 93 MET A O 1
ATOM 770 N N . ALA A 1 94 ? 4.353 -1.296 -8.692 1.00 97.81 94 ALA A N 1
ATOM 771 C CA . ALA A 1 94 ? 4.802 -2.394 -9.547 1.00 97.81 94 ALA A CA 1
ATOM 772 C C . ALA A 1 94 ? 3.616 -3.122 -10.206 1.00 97.81 94 ALA A C 1
ATOM 774 O O . ALA A 1 94 ? 3.551 -3.222 -11.430 1.00 97.81 94 ALA A O 1
ATOM 775 N N . HIS A 1 95 ? 2.609 -3.515 -9.417 1.00 97.31 95 HIS A N 1
ATOM 776 C CA . HIS A 1 95 ? 1.426 -4.227 -9.915 1.00 97.31 95 HIS A CA 1
ATOM 777 C C . HIS A 1 95 ? 0.679 -3.458 -11.016 1.00 97.31 95 HIS A C 1
ATOM 779 O O . HIS A 1 95 ? 0.260 -4.051 -12.007 1.00 97.31 95 HIS A O 1
ATOM 785 N N . ARG A 1 96 ? 0.532 -2.129 -10.890 1.00 97.12 96 ARG A N 1
ATOM 786 C CA . ARG A 1 96 ? -0.131 -1.299 -11.919 1.00 97.12 96 ARG A CA 1
ATOM 787 C C . ARG A 1 96 ? 0.607 -1.277 -13.257 1.00 97.12 96 ARG A C 1
ATOM 789 O O . ARG A 1 96 ? -0.010 -0.957 -14.267 1.00 97.12 96 ARG A O 1
ATOM 796 N N . ARG A 1 97 ? 1.901 -1.589 -13.250 1.00 97.12 97 ARG A N 1
ATOM 797 C CA . ARG A 1 97 ? 2.761 -1.688 -14.434 1.00 97.12 97 ARG A CA 1
ATOM 798 C C . ARG A 1 97 ? 2.925 -3.136 -14.913 1.00 97.12 97 ARG A C 1
ATOM 800 O O . ARG A 1 97 ? 3.686 -3.411 -15.829 1.00 97.12 97 ARG A O 1
ATOM 807 N N . GLY A 1 98 ? 2.189 -4.073 -14.310 1.00 97.19 98 GLY A N 1
ATOM 808 C CA . GLY A 1 98 ? 2.279 -5.495 -14.632 1.00 97.19 98 GLY A CA 1
ATOM 809 C C . GLY A 1 98 ? 3.554 -6.154 -14.109 1.00 97.19 98 GLY A C 1
ATOM 810 O O . GLY A 1 98 ? 3.994 -7.137 -14.692 1.00 97.19 98 GLY A O 1
ATOM 811 N N . HIS A 1 99 ? 4.157 -5.610 -13.051 1.00 97.38 99 HIS A N 1
ATOM 812 C CA . HIS A 1 99 ? 5.312 -6.171 -12.347 1.00 97.38 99 HIS A CA 1
ATOM 813 C C . HIS A 1 99 ? 4.915 -6.724 -10.970 1.00 97.38 99 HIS A C 1
ATOM 815 O O . HIS A 1 99 ? 3.810 -6.450 -10.496 1.00 97.38 99 HIS A O 1
ATOM 821 N N . HIS A 1 100 ? 5.817 -7.472 -10.328 1.00 92.62 100 HIS A N 1
ATOM 822 C CA . HIS A 1 100 ? 5.589 -8.160 -9.050 1.00 92.62 100 HIS A CA 1
ATOM 823 C C . HIS A 1 100 ? 6.570 -7.731 -7.956 1.00 92.62 100 HIS A C 1
ATOM 825 O O . HIS A 1 100 ? 7.767 -7.536 -8.267 1.00 92.62 100 HIS A O 1
#

Secondary structure (DSSP, 8-state):
---HHHHHHHHHHHHHHHHHTT--S--------GGGSPPPTTS--TTS-HHHHHHHHHHTT--S--TTS-HHHHHHHHHHHHHHH---HHHHHHHHTT--

Foldseek 3Di:
DDALVNVLVVLVVVVVVCVVVVDAQAEDDDDPDPSQQAFDPPQDDLPDDLVSLVVLCVVLVVPVDDSPDDSVVSCVVSVVCCVPPTGGPSVVVQVVRRYD

Radius of gyration: 17.13 Å; chains: 1; bounding box: 40×20×44 Å

Sequence (100 aa):
MFNHKYFTAWFTRLMDDVEDLGWRSAVFVMDNAKYHKVKPESTPKGNWKKEDMYQACLKYGLNDVSQSDLKSAMWAKLKKYVDENILPVVVSMAHRRGHH

pLDDT: mean 95.5, std 2.65, range [76.62, 98.19]